Protein AF-B4U3V0-F1 (afdb_monomer_lite)

Radius of gyration: 15.05 Å; chains: 1; bounding box: 38×21×34 Å

Foldseek 3Di:
DPPDDDDPPDPDPDPVVVVVVVVVVVVVLLVVQLVCVVVVHDRPDDDPSNDPD

InterPro domains:
  IPR028954 Immunity protein 59 [PF15597] (1-50)

Sequence (53 aa):
MDRSSYHGKTAYRKFNAAKEGFMTFLEDIVMINKYYVEEGMPVNYDSPLWSNN

Structure (mmCIF, N/CA/C/O backbone):
data_AF-B4U3V0-F1
#
_entry.id   AF-B4U3V0-F1
#
loop_
_atom_site.group_PDB
_atom_site.id
_atom_site.type_symbol
_atom_site.label_atom_id
_atom_site.label_alt_id
_atom_site.label_comp_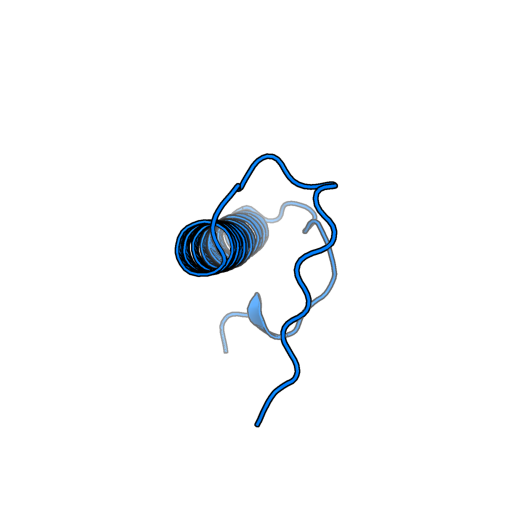id
_atom_site.label_asym_id
_atom_site.label_entity_id
_atom_site.label_seq_id
_atom_site.pdbx_PDB_ins_code
_atom_site.Cartn_x
_atom_site.Cartn_y
_atom_site.Cartn_z
_atom_site.occupancy
_atom_site.B_iso_or_equiv
_atom_site.auth_seq_id
_atom_site.auth_comp_id
_atom_site.auth_asym_id
_atom_site.auth_atom_id
_atom_site.pdbx_PDB_model_num
ATOM 1 N N . MET A 1 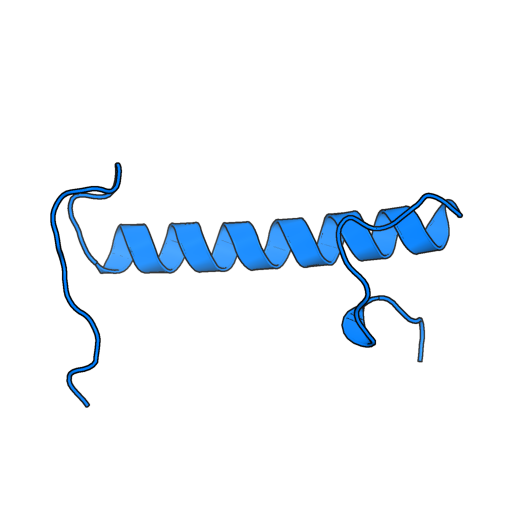1 ? 22.713 -12.848 3.797 1.00 46.47 1 MET A N 1
ATOM 2 C CA . MET A 1 1 ? 21.301 -13.152 3.493 1.00 46.47 1 MET A CA 1
ATOM 3 C C . MET A 1 1 ? 21.049 -12.750 2.050 1.00 46.47 1 MET A C 1
ATOM 5 O O . MET A 1 1 ? 20.938 -11.569 1.763 1.00 46.47 1 MET A O 1
ATOM 9 N N . ASP A 1 2 ? 21.076 -13.738 1.163 1.00 63.88 2 ASP A N 1
ATOM 10 C CA . ASP A 1 2 ? 20.696 -13.682 -0.252 1.00 63.88 2 ASP A CA 1
ATOM 11 C C . ASP A 1 2 ? 19.304 -14.327 -0.324 1.00 63.88 2 ASP A C 1
ATOM 13 O O . ASP A 1 2 ? 19.174 -15.543 -0.247 1.00 63.88 2 ASP A O 1
ATOM 17 N N . ARG A 1 3 ? 18.242 -13.516 -0.302 1.00 63.88 3 ARG A N 1
ATOM 18 C CA . ARG A 1 3 ? 16.858 -13.988 -0.523 1.00 63.88 3 ARG A CA 1
ATOM 19 C C . ARG A 1 3 ? 16.146 -13.176 -1.604 1.00 63.88 3 ARG A C 1
ATOM 21 O O . ARG A 1 3 ? 14.925 -13.208 -1.707 1.00 63.88 3 ARG A O 1
ATOM 28 N N . SER A 1 4 ? 16.911 -12.426 -2.388 1.00 60.88 4 SER A N 1
ATOM 29 C CA . SER A 1 4 ? 16.390 -11.491 -3.376 1.00 60.88 4 SER A CA 1
ATOM 30 C C . SER A 1 4 ? 16.781 -11.967 -4.767 1.00 60.88 4 SER A C 1
ATOM 32 O O . SER A 1 4 ? 17.927 -11.807 -5.172 1.00 60.88 4 SER A O 1
ATOM 34 N N . SER A 1 5 ? 15.832 -12.528 -5.516 1.00 63.53 5 SER A N 1
ATOM 35 C CA . SER A 1 5 ? 16.042 -12.943 -6.907 1.00 63.53 5 SER A CA 1
ATOM 36 C C . SER A 1 5 ? 15.443 -11.935 -7.890 1.00 63.53 5 SER A C 1
ATOM 38 O O . SER A 1 5 ? 14.299 -11.509 -7.725 1.00 63.53 5 SER A O 1
ATOM 40 N N . TYR A 1 6 ? 16.177 -11.600 -8.952 1.00 61.50 6 TYR A N 1
ATOM 41 C CA . TYR A 1 6 ? 15.676 -10.810 -10.079 1.00 61.50 6 TYR A CA 1
ATOM 42 C C . TYR A 1 6 ? 15.276 -11.742 -11.232 1.00 61.50 6 TYR A C 1
ATOM 44 O O . TYR A 1 6 ? 16.123 -12.460 -11.754 1.00 61.50 6 TYR A O 1
ATOM 52 N N . HIS A 1 7 ? 14.000 -11.733 -11.638 1.00 60.25 7 HIS A N 1
ATOM 53 C CA . HIS A 1 7 ? 13.485 -12.600 -12.714 1.00 60.25 7 HIS A CA 1
ATOM 54 C C . HIS A 1 7 ? 12.917 -11.826 -13.921 1.00 60.25 7 HIS A C 1
ATOM 56 O O . HIS A 1 7 ? 12.057 -12.331 -14.631 1.00 60.25 7 HIS A O 1
ATOM 62 N N . GLY A 1 8 ? 13.347 -10.578 -14.154 1.00 55.94 8 GLY A N 1
ATOM 63 C CA . GLY A 1 8 ? 13.075 -9.827 -15.397 1.00 55.94 8 GLY A CA 1
ATOM 64 C C . GLY A 1 8 ? 11.603 -9.577 -15.778 1.00 55.94 8 GLY A C 1
ATOM 65 O O . GLY A 1 8 ? 11.347 -9.035 -16.847 1.00 55.94 8 GLY A O 1
ATOM 66 N N . LYS A 1 9 ? 10.637 -9.960 -14.932 1.00 61.12 9 LYS A N 1
ATOM 67 C CA . LYS A 1 9 ? 9.191 -9.908 -15.211 1.00 61.12 9 LYS A CA 1
ATOM 68 C C . LYS A 1 9 ? 8.508 -8.639 -14.680 1.00 61.12 9 LYS A C 1
ATOM 70 O O . LYS A 1 9 ? 7.313 -8.457 -14.879 1.00 61.12 9 LYS A O 1
ATOM 75 N N . THR A 1 10 ? 9.244 -7.770 -13.989 1.00 61.38 10 THR A N 1
ATOM 76 C CA . THR A 1 10 ? 8.740 -6.503 -13.439 1.00 61.38 10 THR A CA 1
ATOM 77 C C . THR A 1 10 ? 9.280 -5.317 -14.241 1.00 61.38 10 THR A C 1
ATOM 79 O O . THR A 1 10 ? 10.328 -5.413 -14.876 1.00 61.38 10 THR A O 1
ATOM 82 N N . ALA A 1 11 ? 8.585 -4.174 -14.208 1.00 69.38 11 ALA A N 1
ATOM 83 C CA . ALA A 1 11 ? 9.023 -2.946 -14.889 1.00 69.38 11 ALA A CA 1
ATOM 84 C C . ALA A 1 11 ? 10.378 -2.404 -14.374 1.00 69.38 11 ALA A C 1
ATOM 86 O O . ALA A 1 11 ? 11.014 -1.568 -15.018 1.00 69.38 11 ALA A O 1
ATOM 87 N N . TYR A 1 12 ? 10.844 -2.886 -13.220 1.00 75.69 12 TYR A N 1
ATOM 88 C CA . TYR A 1 12 ? 12.062 -2.431 -12.565 1.00 75.69 12 TYR A CA 1
ATOM 89 C C . TYR A 1 12 ? 13.269 -3.247 -13.019 1.00 75.69 12 TYR A C 1
ATOM 91 O O . TYR A 1 12 ? 13.360 -4.432 -12.736 1.00 75.69 12 TYR A O 1
ATOM 99 N N . ARG A 1 13 ? 14.253 -2.600 -13.653 1.00 77.88 13 ARG A N 1
ATOM 100 C CA . ARG A 1 13 ? 15.497 -3.254 -14.119 1.00 77.88 13 ARG A CA 1
ATOM 101 C C . ARG A 1 13 ? 16.583 -3.398 -13.045 1.00 77.88 13 ARG A C 1
ATOM 103 O O . ARG A 1 13 ? 17.640 -3.960 -13.312 1.00 77.88 13 ARG A O 1
ATOM 110 N N . LYS A 1 14 ? 16.366 -2.835 -11.852 1.00 82.19 14 LYS A N 1
ATOM 111 C CA . LYS A 1 14 ? 17.323 -2.824 -10.735 1.00 82.19 14 LYS A CA 1
ATOM 112 C C . LYS A 1 14 ? 16.608 -3.187 -9.440 1.00 82.19 14 LYS A C 1
ATOM 114 O O . LYS A 1 14 ? 15.515 -2.684 -9.190 1.00 82.19 14 LYS A O 1
ATOM 119 N N . PHE A 1 15 ? 17.259 -3.989 -8.595 1.00 83.25 15 PHE A N 1
ATOM 120 C CA . PHE A 1 15 ? 16.698 -4.417 -7.309 1.00 83.25 15 PHE A CA 1
ATOM 121 C C . PHE A 1 15 ? 16.315 -3.236 -6.408 1.00 83.25 15 PHE A C 1
ATOM 123 O O . PHE A 1 15 ? 15.211 -3.223 -5.883 1.00 83.25 15 PHE A O 1
ATOM 130 N N . ASN A 1 16 ? 17.175 -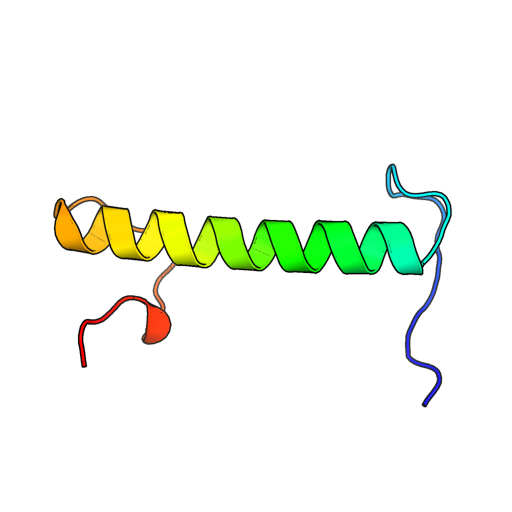2.218 -6.280 1.00 86.88 16 ASN A N 1
ATOM 131 C CA . ASN A 1 16 ? 16.880 -1.060 -5.425 1.00 86.88 16 ASN A CA 1
ATOM 132 C C . ASN A 1 16 ? 15.621 -0.308 -5.874 1.00 86.88 16 ASN A C 1
ATOM 134 O O . ASN A 1 16 ? 14.782 -0.004 -5.040 1.00 86.88 16 ASN A O 1
ATOM 138 N N . ALA A 1 17 ? 15.438 -0.109 -7.183 1.00 86.44 17 ALA A N 1
ATOM 139 C CA . ALA A 1 17 ? 14.235 0.535 -7.710 1.00 86.44 17 ALA A CA 1
ATOM 140 C C . ALA A 1 17 ? 12.973 -0.310 -7.460 1.00 86.44 17 ALA A C 1
ATOM 142 O O . ALA A 1 17 ? 11.921 0.229 -7.133 1.00 86.44 17 ALA A O 1
ATOM 143 N N . ALA A 1 18 ? 13.080 -1.641 -7.569 1.00 85.88 18 ALA A N 1
ATOM 144 C CA . ALA A 1 18 ? 11.981 -2.543 -7.228 1.00 85.88 18 ALA A CA 1
ATOM 145 C C . ALA A 1 18 ? 11.651 -2.501 -5.727 1.00 85.88 18 ALA A C 1
ATOM 147 O O . ALA A 1 18 ? 10.482 -2.499 -5.355 1.00 85.88 18 ALA A O 1
ATOM 148 N N . LYS A 1 19 ? 12.680 -2.452 -4.872 1.00 89.38 19 LYS A N 1
ATOM 149 C CA . LYS A 1 19 ? 12.532 -2.340 -3.419 1.00 89.38 19 LYS A CA 1
ATOM 150 C C . LYS A 1 19 ? 11.841 -1.031 -3.042 1.00 89.38 19 LYS A C 1
ATOM 152 O O . LYS A 1 19 ? 10.896 -1.071 -2.267 1.00 89.38 19 LYS A O 1
ATOM 157 N N . GLU A 1 20 ? 12.289 0.096 -3.587 1.00 92.88 20 GLU A N 1
ATOM 158 C CA . GLU A 1 20 ? 11.678 1.408 -3.341 1.00 92.88 20 GLU A CA 1
ATOM 159 C C . GLU A 1 20 ? 10.217 1.427 -3.794 1.00 92.88 20 GLU A C 1
ATOM 161 O O . GLU A 1 20 ? 9.344 1.734 -2.990 1.00 92.88 20 GLU A O 1
ATOM 166 N N . GLY A 1 21 ? 9.930 0.983 -5.024 1.00 90.25 21 GLY A N 1
ATOM 167 C CA . GLY A 1 21 ? 8.555 0.924 -5.527 1.00 90.25 21 GLY A CA 1
ATOM 168 C C . GLY A 1 21 ? 7.641 0.018 -4.698 1.00 90.25 21 GLY A C 1
ATOM 169 O O . GLY A 1 21 ? 6.488 0.361 -4.458 1.00 90.25 21 GLY A O 1
ATOM 170 N N . PHE A 1 22 ? 8.155 -1.116 -4.213 1.00 90.62 22 PHE A N 1
ATOM 171 C CA . PHE A 1 22 ? 7.398 -1.997 -3.325 1.00 90.62 22 PHE A CA 1
ATOM 172 C C . PHE A 1 22 ? 7.098 -1.342 -1.971 1.00 90.62 22 PHE A C 1
ATOM 174 O O . PHE A 1 22 ? 5.977 -1.458 -1.486 1.00 90.62 22 PHE A O 1
ATOM 181 N N . MET A 1 23 ? 8.065 -0.638 -1.374 1.00 95.25 23 MET A N 1
ATOM 182 C CA . MET A 1 23 ? 7.846 0.063 -0.103 1.00 95.25 23 MET A CA 1
ATOM 183 C C . MET A 1 23 ? 6.820 1.190 -0.251 1.00 95.25 23 MET A C 1
ATOM 185 O O . MET A 1 23 ? 5.896 1.250 0.553 1.00 95.25 23 MET A O 1
ATOM 189 N N . THR A 1 24 ? 6.912 2.004 -1.308 1.00 95.00 24 THR A N 1
ATOM 190 C CA . THR A 1 24 ? 5.910 3.044 -1.601 1.00 95.00 24 THR A CA 1
ATOM 191 C C . THR A 1 24 ? 4.519 2.444 -1.789 1.00 95.00 24 THR A C 1
ATOM 193 O O . THR A 1 24 ? 3.559 2.916 -1.193 1.00 95.00 24 THR A O 1
ATOM 196 N N . PHE A 1 25 ? 4.406 1.342 -2.537 1.00 91.75 25 PHE A N 1
ATOM 197 C CA . PHE A 1 25 ? 3.128 0.650 -2.704 1.00 91.75 25 PHE A CA 1
ATOM 198 C C . PHE A 1 25 ? 2.542 0.169 -1.367 1.00 91.75 25 PHE A C 1
ATOM 200 O O . PHE A 1 25 ? 1.341 0.294 -1.141 1.00 91.75 25 PHE A O 1
ATOM 207 N N . LEU A 1 26 ? 3.371 -0.368 -0.465 1.00 92.25 26 LEU A N 1
ATOM 208 C CA . LEU A 1 26 ? 2.910 -0.766 0.867 1.00 92.25 26 LEU A CA 1
ATOM 209 C C . LEU A 1 26 ? 2.428 0.432 1.694 1.00 92.25 26 LEU A C 1
ATOM 211 O O . LEU A 1 26 ? 1.402 0.324 2.365 1.00 92.25 26 LEU A O 1
ATOM 215 N N . GLU A 1 27 ? 3.142 1.555 1.647 1.00 94.00 27 GLU A N 1
ATOM 216 C CA . GLU A 1 27 ? 2.756 2.791 2.338 1.00 94.00 27 GLU A CA 1
ATOM 217 C C . GLU A 1 27 ? 1.413 3.327 1.824 1.00 94.00 27 GLU A C 1
ATOM 219 O O . GLU A 1 27 ? 0.520 3.601 2.630 1.00 94.00 27 GLU A O 1
ATOM 224 N N . ASP A 1 28 ? 1.225 3.377 0.503 1.00 94.19 28 ASP A N 1
ATOM 225 C CA . ASP A 1 28 ? -0.025 3.815 -0.127 1.00 94.19 28 ASP A CA 1
ATOM 226 C C . ASP A 1 28 ? -1.205 2.935 0.297 1.00 94.19 28 ASP A C 1
ATOM 228 O O . ASP A 1 28 ? -2.273 3.431 0.660 1.00 94.19 28 ASP A O 1
ATOM 232 N N . ILE A 1 29 ? -1.011 1.615 0.306 1.00 92.81 29 ILE A N 1
ATOM 233 C CA . ILE A 1 29 ? -2.036 0.663 0.736 1.00 92.81 29 ILE A CA 1
ATOM 234 C C . ILE A 1 29 ? -2.404 0.879 2.206 1.00 92.81 29 ILE A C 1
ATOM 236 O O . ILE A 1 29 ? -3.588 0.845 2.551 1.00 92.81 29 ILE A O 1
ATOM 240 N N . VAL A 1 30 ? -1.420 1.113 3.077 1.00 92.56 30 VAL A N 1
ATOM 241 C CA . VAL A 1 30 ? -1.684 1.407 4.491 1.00 92.56 30 VAL A CA 1
ATOM 242 C C . VAL A 1 30 ? -2.485 2.697 4.635 1.00 92.56 30 VAL A C 1
ATOM 244 O O . VAL A 1 30 ? -3.470 2.728 5.373 1.00 92.56 30 VAL A O 1
ATOM 247 N N . MET A 1 31 ? -2.089 3.742 3.912 1.00 92.88 31 MET A N 1
ATOM 248 C CA . MET A 1 31 ? -2.751 5.042 3.940 1.00 92.88 31 MET A CA 1
ATOM 249 C C . MET A 1 31 ? -4.207 4.948 3.462 1.00 92.88 31 MET A C 1
ATOM 251 O O . MET A 1 31 ? -5.109 5.407 4.160 1.00 92.88 31 MET A O 1
ATOM 255 N N . ILE A 1 32 ? -4.448 4.302 2.316 1.00 94.19 32 ILE A N 1
ATOM 256 C CA . ILE A 1 32 ? -5.788 4.161 1.729 1.00 94.19 32 ILE A CA 1
ATOM 257 C C . ILE A 1 32 ? -6.717 3.374 2.655 1.00 94.19 32 ILE A C 1
ATOM 259 O O . ILE A 1 32 ? -7.850 3.792 2.869 1.00 94.19 32 ILE A O 1
ATOM 263 N N . ASN A 1 33 ? -6.262 2.254 3.227 1.00 93.75 33 ASN A N 1
ATOM 264 C CA . ASN A 1 33 ? -7.139 1.453 4.083 1.00 93.75 33 ASN A CA 1
ATOM 265 C C . ASN A 1 33 ? -7.466 2.154 5.409 1.00 93.75 33 ASN A C 1
ATOM 267 O O . ASN A 1 33 ? -8.594 2.036 5.877 1.00 93.75 33 ASN A O 1
ATOM 271 N N . LYS A 1 34 ? -6.531 2.917 5.993 1.00 92.50 34 LYS A N 1
ATOM 272 C CA . LYS A 1 34 ? -6.836 3.749 7.169 1.00 92.50 34 LYS A CA 1
ATOM 273 C C . LYS A 1 34 ? -7.872 4.822 6.845 1.00 92.50 34 LYS A C 1
ATOM 275 O O . LYS A 1 34 ? -8.862 4.932 7.557 1.00 92.50 34 LYS A O 1
ATOM 280 N N . TYR A 1 35 ? -7.689 5.525 5.728 1.00 93.06 35 TYR A N 1
ATOM 281 C CA . TYR A 1 35 ? -8.666 6.499 5.240 1.00 93.06 35 TYR A CA 1
ATOM 282 C C . TYR A 1 35 ? -10.048 5.860 5.019 1.00 93.06 35 TYR A C 1
ATOM 284 O O . TYR A 1 35 ? -11.065 6.411 5.420 1.00 93.06 35 TYR A O 1
ATOM 292 N N . TYR A 1 36 ? -10.102 4.656 4.444 1.00 94.31 36 TYR A N 1
ATOM 293 C CA . TYR A 1 36 ? -11.367 3.948 4.231 1.00 94.31 36 TYR A CA 1
ATOM 294 C C . TYR A 1 36 ? -12.067 3.608 5.548 1.00 94.31 36 TYR A C 1
ATOM 296 O O . TYR A 1 36 ? -13.277 3.787 5.640 1.00 94.31 36 TYR A O 1
ATOM 304 N N . VAL A 1 37 ? -11.328 3.178 6.575 1.00 92.62 37 VAL A N 1
ATOM 305 C CA . VAL A 1 37 ? -11.900 2.940 7.911 1.00 92.62 37 VAL A CA 1
ATOM 306 C C . VAL A 1 37 ? -12.465 4.224 8.516 1.00 92.62 37 VAL A C 1
ATOM 308 O O . VAL A 1 37 ? -13.570 4.191 9.056 1.00 92.62 37 VAL A O 1
ATOM 311 N N . GLU A 1 38 ? -11.749 5.345 8.404 1.00 91.44 38 GLU A N 1
ATOM 312 C CA . GLU A 1 38 ? -12.207 6.652 8.901 1.00 91.44 38 GLU A CA 1
ATOM 313 C C . GLU A 1 38 ? -13.513 7.105 8.231 1.00 91.44 38 GLU A C 1
ATOM 315 O O . GLU A 1 38 ? -14.414 7.603 8.905 1.00 91.44 38 GLU A O 1
ATOM 320 N N . GLU A 1 39 ? -13.656 6.854 6.930 1.00 94.25 39 GLU A N 1
ATOM 321 C CA . GLU A 1 39 ? -14.850 7.197 6.145 1.00 94.25 39 GLU A CA 1
ATOM 322 C C . GLU A 1 39 ? -15.962 6.127 6.204 1.00 94.25 39 GLU A C 1
ATOM 324 O O . GLU A 1 39 ? -16.997 6.261 5.548 1.00 94.25 39 GLU A O 1
ATOM 329 N N . GLY A 1 40 ? -15.771 5.036 6.957 1.00 93.31 40 GLY A N 1
ATOM 330 C CA . GLY A 1 40 ? -16.732 3.927 7.033 1.00 93.31 40 GLY A CA 1
ATOM 331 C C . GLY A 1 40 ? -16.889 3.136 5.724 1.00 93.31 40 GLY A C 1
ATOM 332 O O . GLY A 1 40 ? -17.924 2.508 5.492 1.00 93.31 40 GLY A O 1
ATOM 333 N N . MET A 1 41 ? -15.877 3.171 4.858 1.00 94.50 41 MET A N 1
ATOM 334 C CA . MET A 1 41 ? -15.826 2.462 3.580 1.00 94.50 41 MET A CA 1
ATOM 335 C C . MET A 1 41 ? -15.202 1.061 3.716 1.00 94.50 41 MET A C 1
ATOM 337 O O . MET A 1 41 ? -14.400 0.812 4.619 1.00 94.50 41 MET A O 1
ATOM 341 N N . PRO A 1 42 ? -15.529 0.121 2.807 1.00 91.94 42 PRO A N 1
ATOM 342 C CA . PRO A 1 42 ? -14.925 -1.208 2.814 1.00 91.94 42 PRO A CA 1
ATOM 343 C C . PRO A 1 42 ? -13.434 -1.147 2.464 1.00 91.94 42 PRO A C 1
ATOM 345 O O . PRO A 1 42 ? -13.052 -0.581 1.442 1.00 91.94 42 PRO A O 1
ATOM 348 N N . VAL A 1 43 ? -12.600 -1.777 3.290 1.00 92.75 43 VAL A N 1
ATOM 349 C CA . VAL A 1 43 ? -11.155 -1.924 3.058 1.00 92.75 43 VAL A CA 1
ATOM 350 C C . VAL A 1 43 ? -10.861 -2.927 1.941 1.00 92.75 43 VAL A C 1
ATOM 352 O O . VAL A 1 43 ? -11.643 -3.837 1.673 1.00 92.75 43 VAL A O 1
ATOM 355 N N . ASN A 1 44 ? -9.699 -2.790 1.301 1.00 86.31 44 ASN A N 1
ATOM 356 C CA . ASN A 1 44 ? -9.267 -3.713 0.246 1.00 86.31 44 ASN A CA 1
ATOM 357 C C . ASN A 1 44 ? -8.978 -5.124 0.787 1.00 86.31 44 ASN A C 1
ATOM 359 O O . ASN A 1 44 ? -9.104 -6.105 0.056 1.00 86.31 44 ASN A O 1
ATOM 363 N N . TYR A 1 45 ? -8.556 -5.226 2.050 1.00 86.94 45 TYR A N 1
ATOM 364 C CA . TYR A 1 45 ? -8.385 -6.484 2.773 1.00 86.94 45 TYR A CA 1
ATOM 365 C C . TYR A 1 45 ? -8.420 -6.248 4.284 1.00 86.94 45 TYR A C 1
ATOM 367 O O . TYR A 1 45 ? -7.976 -5.203 4.771 1.00 86.94 45 TYR A O 1
ATOM 375 N N . ASP A 1 46 ? -8.900 -7.241 5.029 1.00 86.44 46 ASP A N 1
ATOM 376 C CA . ASP A 1 46 ? -8.976 -7.176 6.486 1.00 86.44 46 ASP A CA 1
ATOM 377 C C . ASP A 1 46 ? -7.579 -7.199 7.112 1.00 86.44 46 ASP A C 1
ATOM 379 O O . ASP A 1 46 ? -6.737 -8.043 6.792 1.00 86.44 46 ASP A O 1
ATOM 383 N N . SER A 1 47 ? -7.319 -6.261 8.020 1.00 88.38 47 SER A N 1
ATOM 384 C CA . SER A 1 47 ? -6.055 -6.185 8.746 1.00 88.38 47 SER A CA 1
ATOM 385 C C . SER A 1 47 ? -6.230 -5.458 10.076 1.00 88.38 47 SER A C 1
ATOM 387 O O . SER A 1 47 ? -6.904 -4.428 10.121 1.00 88.38 47 SER A O 1
ATOM 389 N N . PRO A 1 48 ? -5.552 -5.906 11.149 1.00 87.75 48 PRO A N 1
ATOM 390 C CA . PRO A 1 48 ? -5.521 -5.174 12.414 1.00 87.75 48 PRO A CA 1
ATOM 391 C C . PRO A 1 48 ? -4.771 -3.835 12.312 1.00 87.75 48 PRO A C 1
ATOM 393 O O . PRO A 1 48 ? -4.838 -3.031 13.232 1.00 87.75 48 PRO A O 1
ATOM 396 N N . LEU A 1 49 ? -4.050 -3.581 11.211 1.00 85.88 49 LEU A N 1
ATOM 39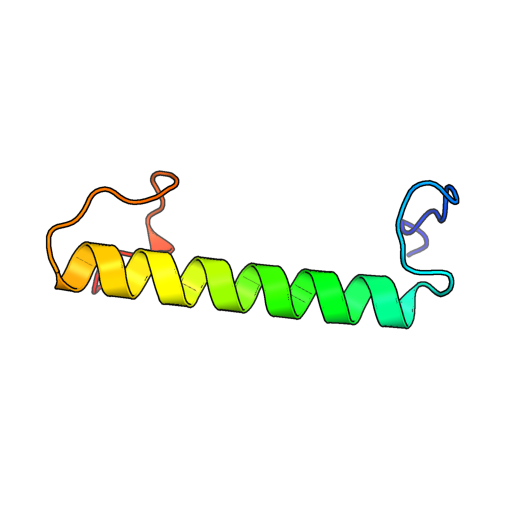7 C CA . LEU A 1 49 ? -3.283 -2.347 11.002 1.00 85.88 49 LEU A CA 1
ATOM 398 C C . LEU A 1 49 ? -4.154 -1.114 10.718 1.00 85.88 49 LEU A C 1
ATOM 400 O O . LEU A 1 49 ? -3.645 0.008 10.766 1.00 85.88 49 LEU A O 1
ATOM 404 N N . TRP A 1 50 ? -5.425 -1.316 10.360 1.00 87.81 50 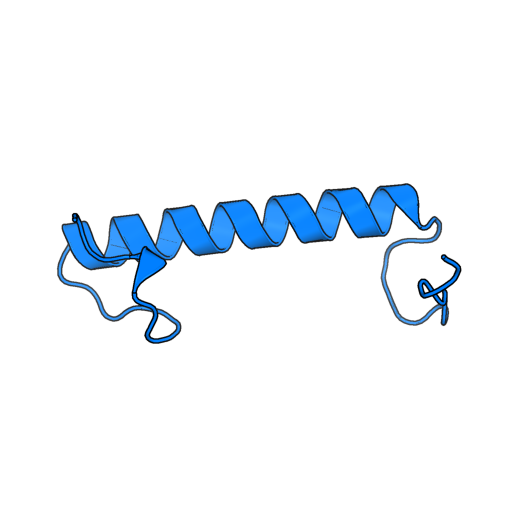TRP A N 1
ATOM 405 C CA . TRP A 1 50 ? -6.350 -0.233 10.013 1.00 87.81 50 TRP A CA 1
ATOM 406 C C . TRP A 1 50 ? -7.103 0.302 11.223 1.00 87.81 50 TRP A C 1
ATOM 408 O O . TRP A 1 50 ? -7.556 1.440 11.206 1.00 87.81 50 TRP A O 1
ATOM 418 N N . SER A 1 51 ? -7.237 -0.518 12.263 1.00 78.19 51 SER A N 1
ATOM 419 C CA . SER A 1 51 ? -7.937 -0.147 13.482 1.00 78.19 51 SER A CA 1
ATOM 420 C C . SER A 1 51 ? -7.180 0.958 14.214 1.00 78.19 51 SER A C 1
ATOM 422 O O . SER A 1 51 ? -5.973 0.858 14.444 1.00 78.19 51 SER A O 1
ATOM 424 N N . ASN A 1 52 ? -7.908 1.997 14.618 1.00 64.50 52 ASN A N 1
ATOM 425 C CA . ASN A 1 52 ? -7.419 2.964 15.592 1.00 64.50 52 ASN A CA 1
ATOM 426 C C . ASN A 1 52 ? -7.337 2.241 16.943 1.00 64.50 52 ASN A C 1
ATOM 428 O O . ASN A 1 52 ? -8.366 1.916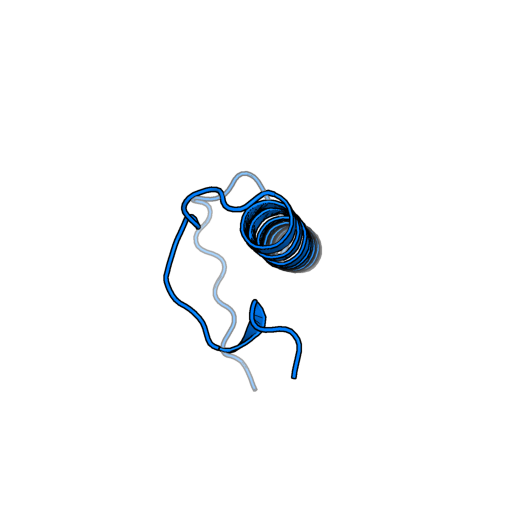 17.529 1.00 64.50 52 ASN A O 1
ATOM 432 N N . ASN A 1 53 ? -6.115 1.893 17.347 1.00 56.94 53 ASN A N 1
ATOM 433 C CA . ASN A 1 53 ? -5.805 1.252 18.626 1.00 56.94 53 ASN A CA 1
ATOM 434 C C . ASN A 1 53 ? -6.267 2.113 19.809 1.00 56.94 53 ASN A C 1
ATOM 436 O O . ASN A 1 53 ? -6.002 3.337 19.760 1.00 56.94 53 ASN A O 1
#

Organism: Streptococcus equi subsp. zooepidemicus (strain MGCS10565) (NCBI:txid552526)

pLDDT: mean 82.6, std 13.42, range [46.47, 95.25]

Secondary structure (DSSP, 8-state):
-------S-SS-SSHHHHHHHHHHHHHHHHHHHHHHHHTTPPPSS--TTSS--